Protein AF-A0A915P1N7-F1 (afdb_monomer_lite)

Foldseek 3Di:
DVVLVVCVVVVLVCCVVLVQNANDVVHDDPVLVVLLVVLVVCCVVPVVSCVVPVSSVVSNVVNVVPPCCVVVVPDDD

Secondary structure (DSSP, 8-state):
-HHHHHHHHHHHHHHHHTSSSSSSTTSS-HHHHHHHHHHHHHHHH-HHHHTT-HHHHHHHHHHHHS-THHHHTT---

Sequence (77 aa):
LPCAERVFPLFVKLLAESGSGFFGSSGLTYVDFVLAEYFEAVRSIEPEVIGKYKELTDFVAKVYAEPMKTYLGTRTI

Structure (mmCIF, N/CA/C/O backbone):
data_AF-A0A915P1N7-F1
#
_entry.id   AF-A0A915P1N7-F1
#
loop_
_atom_site.group_PDB
_atom_site.id
_atom_site.type_symbol
_atom_site.label_atom_id
_atom_site.label_alt_id
_atom_site.label_comp_id
_atom_site.label_asym_id
_atom_site.label_entity_id
_atom_site.label_seq_id
_atom_site.pdbx_PDB_ins_code
_atom_site.Cartn_x
_atom_site.Cartn_y
_atom_site.Cartn_z
_atom_site.occupancy
_atom_site.B_iso_or_equiv
_atom_site.auth_seq_id
_atom_site.auth_comp_id
_atom_site.auth_asym_id
_atom_site.auth_atom_id
_atom_site.pdbx_PDB_model_num
ATOM 1 N N . LEU A 1 1 ? 16.322 -0.916 -5.266 1.00 79.81 1 LEU A N 1
ATOM 2 C CA . LEU A 1 1 ? 16.115 0.556 -5.296 1.00 79.81 1 LEU A CA 1
ATOM 3 C C . LEU A 1 1 ? 16.294 1.115 -3.884 1.00 79.81 1 LEU A C 1
ATOM 5 O O . LEU A 1 1 ? 15.413 0.898 -3.058 1.00 79.81 1 LEU A O 1
ATOM 9 N N . PRO A 1 2 ? 17.400 1.823 -3.587 1.00 83.50 2 PRO A N 1
ATOM 10 C CA . PRO A 1 2 ? 17.744 2.209 -2.211 1.00 83.50 2 PRO A CA 1
ATOM 11 C C . PRO A 1 2 ? 16.680 3.064 -1.507 1.00 83.50 2 PRO A C 1
ATOM 13 O O . PRO A 1 2 ? 16.462 2.937 -0.307 1.00 83.50 2 PRO A O 1
ATOM 16 N N . CYS A 1 3 ? 15.980 3.925 -2.255 1.00 87.44 3 CYS A N 1
ATOM 17 C CA . CYS A 1 3 ? 14.906 4.744 -1.694 1.00 87.44 3 CYS A CA 1
ATOM 18 C C . CYS A 1 3 ? 13.696 3.891 -1.276 1.00 87.44 3 CYS A C 1
ATOM 20 O O . CYS A 1 3 ? 13.212 4.028 -0.156 1.00 87.44 3 CYS A O 1
ATOM 22 N N . ALA A 1 4 ? 13.254 2.966 -2.135 1.00 87.50 4 A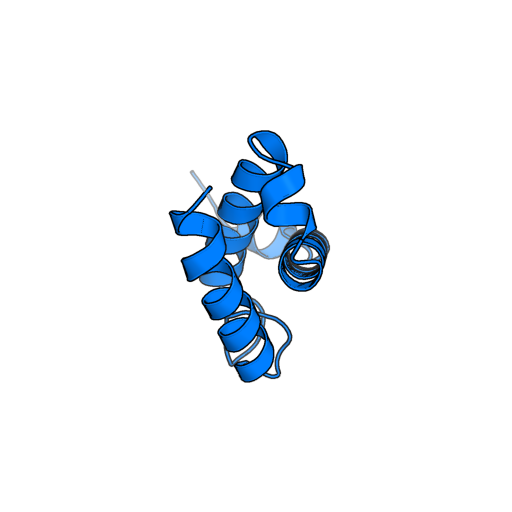LA A N 1
ATOM 23 C CA . ALA A 1 4 ? 12.137 2.070 -1.838 1.00 87.50 4 ALA A CA 1
ATOM 24 C C . ALA A 1 4 ? 12.440 1.171 -0.631 1.00 87.50 4 ALA A C 1
ATOM 26 O O . ALA A 1 4 ? 11.623 1.069 0.277 1.00 87.50 4 ALA A O 1
ATOM 27 N N . GLU A 1 5 ? 13.654 0.619 -0.559 1.00 87.94 5 GLU A N 1
ATOM 28 C CA . GLU A 1 5 ? 14.086 -0.236 0.557 1.00 87.94 5 GLU A CA 1
ATOM 29 C C . GLU A 1 5 ? 14.110 0.500 1.905 1.00 87.94 5 GLU A C 1
ATOM 31 O O . GLU A 1 5 ? 13.929 -0.121 2.950 1.00 87.94 5 GLU A O 1
ATOM 36 N N . ARG A 1 6 ? 14.269 1.829 1.892 1.00 91.31 6 ARG A N 1
ATOM 37 C CA . ARG A 1 6 ? 14.195 2.671 3.093 1.00 91.31 6 ARG A CA 1
ATOM 38 C C . ARG A 1 6 ? 12.770 3.112 3.432 1.00 91.31 6 ARG A C 1
ATOM 40 O O . ARG A 1 6 ? 12.434 3.229 4.606 1.00 91.31 6 ARG A O 1
ATOM 47 N N . VAL A 1 7 ? 11.954 3.414 2.422 1.00 94.44 7 VAL A N 1
ATOM 48 C CA . VAL A 1 7 ? 10.647 4.068 2.601 1.00 94.44 7 VAL A CA 1
ATOM 49 C C . VAL A 1 7 ? 9.505 3.061 2.742 1.00 94.44 7 VAL A C 1
ATOM 51 O O . VAL A 1 7 ? 8.614 3.269 3.560 1.00 94.44 7 VAL A O 1
ATOM 54 N N . PHE A 1 8 ? 9.520 1.949 2.006 1.00 96.1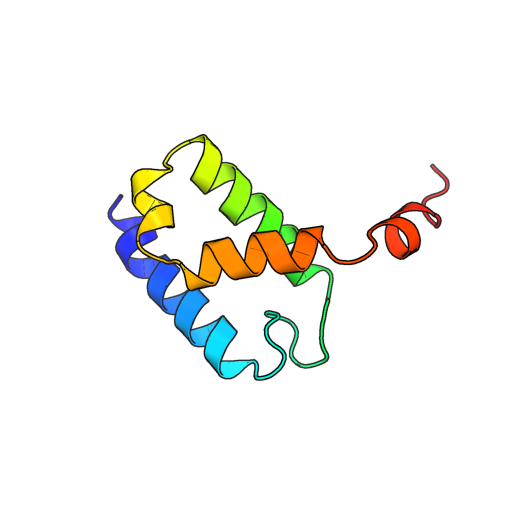9 8 PHE A N 1
ATOM 55 C CA . PHE A 1 8 ? 8.439 0.955 2.050 1.00 96.19 8 PHE A CA 1
ATOM 56 C C . PHE A 1 8 ? 8.249 0.315 3.431 1.00 96.19 8 PHE A C 1
ATOM 58 O O . PHE A 1 8 ? 7.097 0.199 3.849 1.00 96.19 8 PHE A O 1
ATOM 65 N N . PRO A 1 9 ? 9.309 0.020 4.214 1.00 96.75 9 PRO A N 1
ATOM 66 C CA . PRO A 1 9 ? 9.137 -0.407 5.603 1.00 96.75 9 PRO A CA 1
ATOM 67 C C . PRO A 1 9 ? 8.354 0.595 6.466 1.00 96.75 9 PRO A C 1
ATOM 69 O O . PRO A 1 9 ? 7.634 0.189 7.376 1.00 96.75 9 PRO A O 1
ATOM 72 N N . LEU A 1 10 ? 8.457 1.900 6.182 1.00 96.38 10 LEU A N 1
ATOM 73 C CA . LEU A 1 10 ? 7.693 2.925 6.899 1.00 96.38 10 LEU A CA 1
ATOM 74 C C . LEU A 1 10 ? 6.207 2.852 6.544 1.00 96.38 10 LEU A C 1
ATOM 76 O O . LEU A 1 10 ? 5.374 2.938 7.438 1.00 96.38 10 LEU A O 1
ATOM 80 N N . PHE A 1 11 ? 5.868 2.639 5.271 1.00 96.44 11 PHE A N 1
ATOM 81 C CA . PHE A 1 11 ? 4.476 2.436 4.861 1.00 96.44 11 PHE A CA 1
ATOM 82 C C . PHE A 1 11 ? 3.882 1.160 5.456 1.00 96.44 11 PHE A C 1
ATOM 84 O O . PHE A 1 11 ? 2.756 1.197 5.939 1.00 96.44 11 PHE A O 1
ATOM 91 N N . VAL A 1 12 ? 4.640 0.060 5.496 1.00 96.75 12 VAL A N 1
ATOM 92 C CA . VAL A 1 12 ? 4.198 -1.175 6.166 1.00 96.75 12 VAL A CA 1
ATOM 93 C C . VAL A 1 12 ? 3.907 -0.910 7.643 1.00 96.75 12 VAL A C 1
ATOM 95 O O . VAL A 1 12 ? 2.854 -1.299 8.147 1.00 96.75 12 VAL A O 1
ATOM 98 N N . LYS A 1 13 ? 4.798 -0.181 8.326 1.00 96.19 13 LYS A N 1
ATOM 99 C CA . LYS A 1 13 ? 4.598 0.207 9.724 1.00 96.19 13 LYS A CA 1
ATOM 100 C C . LYS A 1 13 ? 3.347 1.076 9.910 1.00 96.19 13 LYS A C 1
ATOM 102 O O . LYS A 1 13 ? 2.537 0.770 10.776 1.00 96.19 13 LYS A O 1
ATOM 107 N N . LEU A 1 14 ? 3.162 2.110 9.089 1.00 94.69 14 LEU A N 1
ATOM 108 C CA . LEU A 1 14 ? 1.994 3.000 9.164 1.00 94.69 14 LEU A CA 1
ATOM 109 C C . LEU A 1 14 ? 0.680 2.256 8.888 1.00 94.69 14 LEU A C 1
ATOM 111 O O . LEU A 1 14 ? -0.315 2.481 9.574 1.00 94.69 14 LEU A O 1
ATOM 115 N N . LEU A 1 15 ? 0.680 1.343 7.915 1.00 95.44 15 LEU A N 1
ATOM 116 C CA . LEU A 1 15 ? -0.480 0.510 7.614 1.00 95.44 15 LEU A CA 1
ATOM 117 C C . LEU A 1 15 ? -0.830 -0.396 8.800 1.00 95.44 15 LEU A C 1
ATOM 119 O O . LEU A 1 15 ? -2.004 -0.521 9.140 1.00 95.44 15 LEU A O 1
ATOM 123 N N . ALA A 1 16 ? 0.172 -0.986 9.457 1.00 94.06 16 ALA A N 1
ATOM 124 C CA . ALA A 1 16 ? -0.035 -1.794 10.656 1.00 94.06 16 ALA A CA 1
ATOM 125 C C . ALA A 1 16 ? -0.562 -0.959 11.840 1.00 94.06 16 ALA A C 1
ATOM 127 O O . ALA A 1 16 ? -1.462 -1.403 12.551 1.00 94.06 16 ALA A O 1
ATOM 128 N N . GLU A 1 17 ? -0.048 0.260 12.026 1.00 93.62 17 GLU A N 1
ATOM 129 C CA . GLU A 1 17 ? -0.470 1.181 13.094 1.00 93.62 17 GLU A CA 1
ATOM 130 C C . GLU A 1 17 ? -1.903 1.704 12.916 1.00 93.62 17 GLU A C 1
ATOM 132 O O . GLU A 1 17 ? -2.553 2.042 13.904 1.00 93.62 17 GLU A O 1
ATOM 137 N N . SER A 1 18 ? -2.424 1.739 11.685 1.00 90.31 18 SER A N 1
ATOM 138 C CA . SER A 1 18 ? -3.784 2.217 11.402 1.00 90.31 18 SER A CA 1
ATOM 139 C C . SER A 1 18 ? -4.891 1.417 12.102 1.00 90.31 18 SER A C 1
ATOM 141 O O . SER A 1 18 ? -5.956 1.963 12.387 1.00 90.31 18 SER A O 1
ATOM 143 N N . GLY A 1 19 ? -4.686 0.111 12.316 1.00 84.06 19 GLY A N 1
ATOM 144 C CA . GLY A 1 19 ? -5.689 -0.826 12.834 1.00 84.06 19 GLY A CA 1
ATOM 145 C C . GLY A 1 19 ? -6.913 -1.078 11.933 1.00 84.06 19 GLY A C 1
ATOM 146 O O . GLY A 1 19 ? -7.609 -2.071 12.130 1.00 84.06 19 GLY A O 1
ATOM 147 N N . SER A 1 20 ? -7.178 -0.234 10.928 1.00 86.19 20 SER A N 1
ATOM 148 C CA . SER A 1 20 ? -8.308 -0.351 9.988 1.00 86.19 20 SER A CA 1
ATOM 149 C C . SER A 1 20 ? -7.984 -1.237 8.773 1.00 86.19 20 SER A C 1
ATOM 151 O O . SER A 1 20 ? -8.869 -1.667 8.021 1.00 86.19 20 SER A O 1
ATOM 153 N N . GLY A 1 21 ? -6.693 -1.512 8.560 1.00 88.88 21 GLY A N 1
ATOM 154 C CA . GLY A 1 21 ? -6.179 -2.142 7.346 1.00 88.88 21 GLY A CA 1
ATOM 155 C C . GLY A 1 21 ? -6.298 -1.239 6.113 1.00 88.88 21 GLY A C 1
ATOM 156 O O . GLY A 1 21 ? -6.394 -1.761 5.003 1.00 88.88 21 GLY A O 1
ATOM 157 N N . PHE A 1 22 ? -6.354 0.074 6.333 1.00 92.56 22 PHE A N 1
ATOM 158 C CA . PHE A 1 22 ? -6.236 1.173 5.377 1.00 92.56 22 PHE A CA 1
ATOM 159 C C . PHE A 1 22 ? -5.318 2.224 6.021 1.00 92.56 22 PHE A C 1
ATOM 161 O O . PHE A 1 22 ? -5.198 2.271 7.236 1.00 92.56 22 PHE A O 1
ATOM 168 N N . PHE A 1 23 ? -4.668 3.092 5.261 1.00 92.81 23 PHE A N 1
ATOM 169 C CA . PHE A 1 23 ? -3.888 4.195 5.828 1.00 92.81 23 PHE A CA 1
ATOM 170 C C . PHE A 1 23 ? -4.771 5.251 6.508 1.00 92.81 23 PHE A C 1
ATOM 172 O O . PHE A 1 23 ? -4.305 5.958 7.403 1.00 92.81 23 PHE A O 1
ATOM 179 N N . GLY A 1 24 ? -6.047 5.348 6.125 1.00 84.81 24 GLY A N 1
ATOM 180 C CA . GLY A 1 24 ? -7.043 6.115 6.865 1.00 84.81 24 GLY A CA 1
ATOM 181 C C . GLY A 1 24 ? -7.388 5.472 8.214 1.00 84.81 24 GLY A C 1
ATOM 182 O O . GLY A 1 24 ? -7.823 4.320 8.288 1.00 84.81 24 GLY A O 1
ATOM 183 N N . SER A 1 25 ? -7.266 6.234 9.304 1.00 77.25 25 SER A N 1
ATOM 184 C CA . SER A 1 25 ? -7.589 5.761 10.661 1.00 77.25 25 SER A CA 1
ATOM 185 C C . SER A 1 25 ? -9.073 5.421 10.861 1.00 77.25 25 SER A C 1
ATOM 187 O O . SER A 1 25 ? -9.410 4.627 11.733 1.00 77.25 25 SER A O 1
ATOM 189 N N . SER A 1 26 ? -9.967 5.987 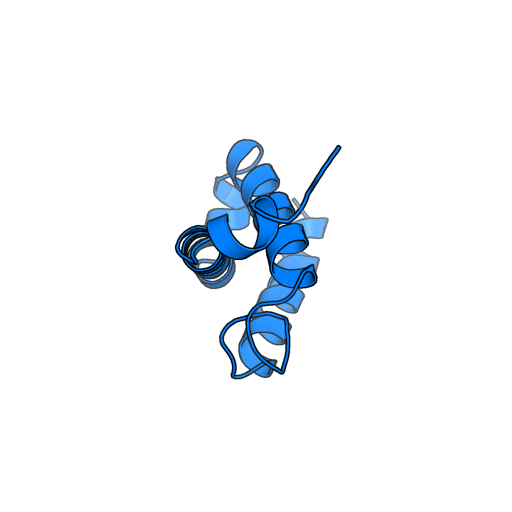10.046 1.00 82.75 26 SER A N 1
ATOM 190 C CA . SER A 1 26 ? -11.414 5.735 1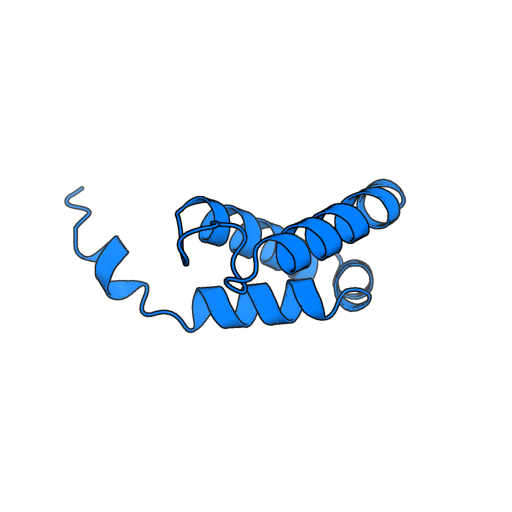0.077 1.00 82.75 26 SER A CA 1
ATOM 191 C C . SER A 1 26 ? -11.908 4.765 8.994 1.00 82.75 26 SER A C 1
ATOM 193 O O . SER A 1 26 ? -13.118 4.608 8.834 1.00 82.75 26 SER A O 1
ATOM 195 N N . GLY A 1 27 ? -11.003 4.112 8.255 1.00 85.31 27 GLY A N 1
ATOM 196 C CA . GLY A 1 27 ? -11.331 3.216 7.141 1.00 85.31 27 GLY A CA 1
ATOM 197 C C . GLY A 1 27 ? -10.809 3.732 5.799 1.00 85.31 27 GLY A C 1
ATOM 198 O O . GLY A 1 27 ? -9.822 4.460 5.762 1.00 85.31 27 GLY A O 1
ATOM 199 N N . LEU A 1 28 ? -11.464 3.341 4.701 1.00 88.25 28 LEU A N 1
ATOM 200 C CA . LEU A 1 28 ? -11.073 3.732 3.344 1.00 88.25 28 LEU A CA 1
ATOM 201 C C . LEU A 1 28 ? -11.249 5.242 3.129 1.00 88.25 28 LEU A C 1
ATOM 203 O O . LEU A 1 28 ? -12.340 5.790 3.299 1.00 88.25 28 LEU A O 1
ATOM 207 N N . THR A 1 29 ? -10.182 5.909 2.703 1.00 89.12 29 THR A N 1
ATOM 208 C CA . THR A 1 29 ? -10.142 7.346 2.420 1.00 89.12 29 THR A CA 1
ATOM 209 C C . THR A 1 29 ? -9.495 7.632 1.066 1.00 89.12 29 THR A C 1
ATOM 211 O O . THR A 1 29 ? -8.956 6.750 0.405 1.00 89.12 29 THR A O 1
ATOM 214 N N . TYR A 1 30 ? -9.495 8.902 0.648 1.00 86.94 30 TYR A N 1
ATOM 215 C CA . TYR A 1 30 ? -8.810 9.322 -0.578 1.00 86.94 30 TYR A CA 1
ATOM 216 C C . TYR A 1 30 ? -7.311 8.967 -0.591 1.00 86.94 30 TYR A C 1
ATOM 218 O O . TYR A 1 30 ? -6.774 8.605 -1.635 1.00 86.94 30 TYR A O 1
ATOM 226 N N . VAL A 1 31 ? -6.648 9.030 0.569 1.00 91.31 31 VAL A N 1
ATOM 227 C CA . VAL A 1 31 ? -5.220 8.698 0.707 1.00 91.31 31 VAL A CA 1
ATOM 228 C C . VAL A 1 31 ? -4.949 7.258 0.280 1.00 91.31 31 VAL A C 1
ATOM 230 O O . VAL A 1 31 ? -3.929 6.987 -0.349 1.00 91.31 31 VAL A O 1
ATOM 233 N N . ASP A 1 32 ? -5.883 6.352 0.560 1.00 92.88 32 ASP A N 1
ATOM 234 C CA . ASP A 1 32 ? -5.739 4.942 0.225 1.00 92.88 32 ASP A CA 1
ATOM 235 C C . ASP A 1 32 ? -5.718 4.705 -1.284 1.00 92.88 32 ASP A C 1
ATOM 237 O O . ASP A 1 32 ? -4.915 3.913 -1.765 1.00 92.88 32 ASP A O 1
ATOM 241 N N . PHE A 1 33 ? -6.527 5.444 -2.046 1.00 91.88 33 PHE A N 1
ATOM 242 C CA . PHE A 1 33 ? -6.509 5.368 -3.507 1.00 91.88 33 PHE A CA 1
ATOM 243 C C . PHE A 1 33 ? -5.204 5.908 -4.092 1.00 91.88 33 PHE A C 1
ATOM 245 O O . PHE A 1 33 ? -4.616 5.264 -4.956 1.00 91.88 33 PHE A O 1
ATOM 252 N N . VAL A 1 34 ? -4.712 7.045 -3.586 1.00 94.00 34 VAL A N 1
ATOM 253 C CA . VAL A 1 34 ? -3.437 7.629 -4.045 1.00 94.00 34 VAL A CA 1
ATOM 254 C C . VAL A 1 34 ? -2.277 6.668 -3.789 1.00 94.00 34 VAL A C 1
ATOM 256 O O . VAL A 1 34 ? -1.433 6.455 -4.659 1.00 94.00 34 VAL A O 1
ATOM 259 N N . LEU A 1 35 ? -2.233 6.069 -2.597 1.00 95.62 35 LEU A N 1
ATOM 260 C CA . LEU A 1 35 ? -1.190 5.109 -2.250 1.00 95.62 35 LEU A CA 1
ATOM 261 C C . LEU A 1 35 ? -1.341 3.801 -3.029 1.00 95.62 35 LEU A C 1
ATOM 263 O O . LEU A 1 35 ? -0.332 3.253 -3.466 1.00 95.62 35 LEU A O 1
ATOM 267 N N . ALA A 1 36 ? -2.567 3.324 -3.257 1.00 94.62 36 ALA A N 1
ATOM 268 C CA . ALA A 1 36 ? -2.803 2.129 -4.059 1.00 94.62 36 ALA A CA 1
ATOM 269 C C . ALA A 1 36 ? -2.338 2.321 -5.509 1.00 94.62 36 ALA A C 1
ATOM 271 O O . ALA A 1 36 ? -1.615 1.470 -6.021 1.00 94.62 36 ALA A O 1
ATOM 272 N N . GLU A 1 37 ? -2.655 3.457 -6.139 1.00 94.56 37 G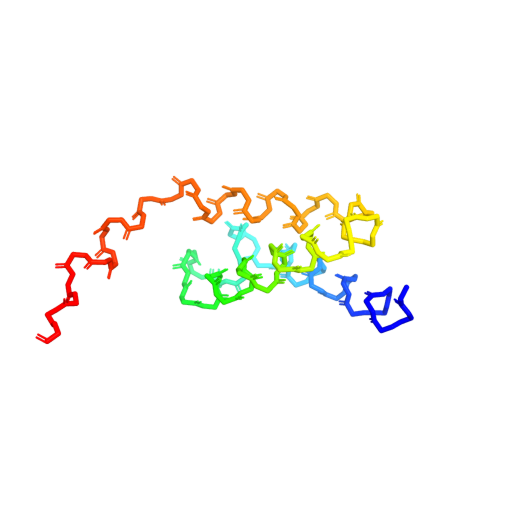LU A N 1
ATOM 273 C CA . GLU A 1 37 ? -2.159 3.787 -7.482 1.00 94.56 37 GLU A CA 1
ATOM 274 C C . GLU A 1 37 ? -0.633 3.904 -7.520 1.00 94.56 37 GLU A C 1
ATOM 276 O O . GLU A 1 37 ? 0.007 3.379 -8.432 1.00 94.56 37 GLU A O 1
ATOM 281 N N . TYR A 1 38 ? -0.029 4.549 -6.519 1.00 95.44 38 TYR A N 1
ATOM 282 C CA . TYR A 1 38 ? 1.426 4.649 -6.424 1.00 95.44 38 TYR A CA 1
ATOM 283 C C . TYR A 1 38 ? 2.088 3.268 -6.329 1.00 95.44 38 TYR A C 1
ATOM 285 O O . TYR A 1 38 ? 3.025 2.973 -7.074 1.00 95.44 38 TYR A O 1
ATOM 293 N N . PHE A 1 39 ? 1.600 2.403 -5.441 1.00 96.00 39 PHE A N 1
ATOM 294 C CA . PHE A 1 39 ? 2.134 1.054 -5.273 1.00 96.00 39 PHE A CA 1
ATOM 295 C C . PHE A 1 39 ? 1.889 0.177 -6.500 1.00 96.00 39 PHE A C 1
ATOM 297 O O . PHE A 1 39 ? 2.772 -0.594 -6.875 1.00 96.00 39 PHE A O 1
ATOM 304 N N . GLU A 1 40 ? 0.751 0.334 -7.172 1.00 94.44 40 GLU A N 1
ATOM 305 C CA . GLU A 1 40 ? 0.466 -0.354 -8.430 1.00 94.44 40 GLU A CA 1
ATOM 306 C C . GLU A 1 40 ? 1.420 0.089 -9.548 1.00 94.44 40 GLU A C 1
ATOM 308 O O . GLU A 1 40 ? 1.973 -0.750 -10.262 1.00 94.44 40 GLU A O 1
ATOM 313 N N . ALA A 1 41 ? 1.702 1.390 -9.654 1.00 94.19 41 ALA A N 1
ATOM 314 C CA . ALA A 1 41 ? 2.689 1.904 -10.598 1.00 94.19 41 ALA A CA 1
ATOM 315 C C . ALA A 1 41 ? 4.085 1.329 -10.315 1.00 94.19 41 ALA A C 1
ATOM 317 O O . ALA A 1 41 ? 4.767 0.874 -11.234 1.00 94.19 41 ALA A O 1
ATOM 318 N N . VAL A 1 42 ? 4.495 1.269 -9.042 1.00 94.44 42 VAL A N 1
ATOM 319 C CA . VAL A 1 42 ? 5.761 0.621 -8.671 1.00 94.44 42 VAL A CA 1
ATOM 320 C C . VAL A 1 42 ? 5.731 -0.866 -9.013 1.00 94.44 42 VAL A C 1
ATOM 322 O O . VAL A 1 42 ? 6.716 -1.368 -9.539 1.00 94.44 42 VAL A O 1
ATOM 325 N N . ARG A 1 43 ? 4.621 -1.575 -8.786 1.00 93.69 43 ARG A N 1
ATOM 326 C CA . ARG A 1 43 ? 4.484 -2.989 -9.165 1.00 93.69 43 ARG A CA 1
ATOM 327 C C . ARG A 1 43 ? 4.649 -3.206 -10.666 1.00 93.69 43 ARG A C 1
ATOM 329 O O . ARG A 1 43 ? 5.260 -4.193 -11.062 1.00 93.69 43 ARG A O 1
ATOM 336 N N . SER A 1 44 ? 4.139 -2.289 -11.485 1.00 94.06 44 SER A N 1
ATOM 337 C CA . SER A 1 44 ? 4.260 -2.362 -12.942 1.00 94.06 44 SER A CA 1
ATOM 338 C C . SER A 1 44 ? 5.680 -2.098 -13.450 1.00 94.06 44 SER A C 1
ATOM 340 O O . SER A 1 44 ? 6.041 -2.636 -14.494 1.00 94.06 44 SER A O 1
ATOM 342 N N . ILE A 1 45 ? 6.453 -1.243 -12.776 1.00 94.50 45 ILE A N 1
ATOM 343 C CA . ILE A 1 45 ? 7.791 -0.829 -13.237 1.00 94.50 45 ILE A CA 1
ATOM 344 C C . ILE A 1 45 ? 8.885 -1.688 -12.584 1.00 94.50 45 ILE A C 1
ATOM 346 O O . ILE A 1 45 ? 9.844 -2.078 -13.240 1.00 94.50 45 ILE A O 1
ATOM 350 N N . GLU A 1 46 ? 8.729 -2.002 -11.299 1.00 93.19 46 GLU A N 1
ATOM 351 C CA . GLU A 1 46 ? 9.725 -2.629 -10.422 1.00 93.19 46 GLU A CA 1
ATOM 352 C C . GLU A 1 46 ? 9.083 -3.743 -9.560 1.00 93.19 46 GLU A C 1
ATOM 354 O O . GLU A 1 46 ? 9.062 -3.658 -8.321 1.00 93.19 46 GLU A O 1
ATOM 359 N N . PRO A 1 47 ? 8.538 -4.810 -10.176 1.00 93.25 47 PRO A N 1
ATOM 360 C CA . PRO A 1 47 ? 7.764 -5.838 -9.473 1.00 93.25 47 PRO A CA 1
ATOM 361 C C . PRO A 1 47 ? 8.557 -6.539 -8.361 1.00 93.25 47 PRO A C 1
ATOM 363 O O . PRO A 1 47 ? 8.008 -6.837 -7.301 1.00 93.25 47 PRO A O 1
ATOM 366 N N . GLU A 1 48 ? 9.861 -6.751 -8.558 1.00 93.38 48 GLU A N 1
ATOM 367 C CA . GLU A 1 48 ? 10.727 -7.401 -7.566 1.00 93.38 48 GLU A CA 1
ATOM 368 C C . GLU A 1 48 ? 10.965 -6.547 -6.316 1.00 93.38 48 GLU A C 1
ATOM 370 O O . GLU A 1 48 ? 11.262 -7.077 -5.245 1.00 93.38 48 GLU A O 1
ATOM 375 N N . VAL A 1 49 ? 10.849 -5.221 -6.426 1.00 93.69 49 VAL A N 1
ATOM 376 C CA . VAL A 1 49 ? 11.066 -4.314 -5.294 1.00 93.69 49 VAL A CA 1
ATOM 377 C C . VAL A 1 49 ? 9.857 -4.331 -4.374 1.00 93.69 49 VAL A C 1
ATOM 379 O O . VAL A 1 49 ? 10.011 -4.550 -3.172 1.00 93.69 49 VAL A O 1
ATOM 382 N N . ILE A 1 50 ? 8.656 -4.130 -4.924 1.00 94.62 50 ILE A N 1
ATOM 383 C CA . ILE A 1 50 ? 7.434 -4.127 -4.114 1.00 94.62 50 ILE A CA 1
ATOM 384 C C . ILE A 1 50 ? 7.015 -5.535 -3.683 1.00 94.62 50 ILE A C 1
ATOM 386 O O . ILE A 1 50 ? 6.455 -5.692 -2.603 1.00 94.62 50 ILE A O 1
ATOM 390 N N . GLY A 1 51 ? 7.360 -6.571 -4.457 1.00 93.88 51 GLY A N 1
ATOM 391 C CA . GLY A 1 51 ? 7.071 -7.969 -4.121 1.00 93.88 51 GLY A CA 1
ATOM 392 C C . GLY A 1 51 ? 7.700 -8.450 -2.806 1.00 93.88 51 GLY A C 1
ATOM 393 O O . GLY A 1 51 ? 7.237 -9.433 -2.235 1.00 93.88 51 GLY A O 1
ATOM 394 N N . LYS A 1 52 ? 8.706 -7.737 -2.279 1.00 95.81 52 LYS A N 1
ATOM 395 C CA . LYS A 1 52 ? 9.287 -7.982 -0.945 1.00 95.81 52 LYS A CA 1
ATOM 396 C C . LYS A 1 52 ? 8.360 -7.571 0.210 1.00 95.81 52 LYS A C 1
ATOM 398 O O . LYS A 1 52 ? 8.617 -7.956 1.345 1.00 95.81 52 LYS A O 1
ATOM 403 N N . TYR A 1 53 ? 7.316 -6.789 -0.068 1.00 96.38 53 TYR A N 1
ATOM 404 C CA . TYR A 1 53 ? 6.421 -6.177 0.917 1.00 96.38 53 TYR A CA 1
ATOM 405 C C . TYR A 1 53 ? 4.977 -6.597 0.635 1.00 96.38 53 TYR A C 1
ATOM 407 O O . TYR A 1 53 ? 4.186 -5.844 0.055 1.00 96.38 53 TYR A O 1
ATOM 415 N N . LYS A 1 54 ? 4.638 -7.830 1.025 1.00 96.00 54 LYS A N 1
ATOM 416 C CA . LYS A 1 54 ? 3.329 -8.435 0.739 1.00 96.00 54 LYS A CA 1
ATOM 417 C C . LYS A 1 54 ? 2.175 -7.574 1.260 1.00 96.00 54 LYS A C 1
ATOM 419 O O . LYS A 1 54 ? 1.153 -7.457 0.592 1.00 96.00 54 LYS A O 1
ATOM 424 N N . GLU A 1 55 ? 2.362 -6.918 2.399 1.00 96.31 55 GLU A N 1
ATOM 425 C CA . GLU A 1 55 ? 1.390 -6.031 3.038 1.00 96.31 55 GLU A CA 1
ATOM 426 C C . GLU A 1 55 ? 0.952 -4.893 2.111 1.00 96.31 55 GLU A C 1
ATOM 428 O O . GLU A 1 55 ? -0.231 -4.564 2.055 1.00 96.31 55 GLU A O 1
ATOM 433 N N . LEU A 1 56 ? 1.885 -4.325 1.339 1.00 96.56 56 LEU A N 1
ATOM 434 C CA . LEU A 1 56 ? 1.578 -3.255 0.390 1.00 96.56 56 LEU A CA 1
ATOM 435 C C . LEU A 1 56 ? 0.813 -3.798 -0.819 1.00 96.56 56 LEU A C 1
ATOM 437 O O . LEU A 1 56 ? -0.129 -3.165 -1.289 1.00 96.56 56 LEU A O 1
ATOM 441 N N . THR A 1 57 ? 1.163 -4.994 -1.298 1.00 95.94 57 THR A N 1
ATOM 442 C CA . THR A 1 57 ? 0.439 -5.629 -2.411 1.00 95.94 57 THR A CA 1
ATOM 443 C C . THR A 1 57 ? -0.964 -6.098 -2.016 1.00 95.94 57 THR A C 1
ATOM 445 O O . THR A 1 57 ? -1.902 -5.954 -2.799 1.00 95.94 57 THR A O 1
ATOM 448 N N . ASP A 1 58 ? -1.133 -6.592 -0.788 1.00 95.62 58 ASP A N 1
ATOM 449 C CA . ASP A 1 58 ? -2.434 -6.971 -0.232 1.00 95.62 58 ASP A CA 1
ATOM 450 C C . ASP A 1 58 ? -3.310 -5.730 -0.023 1.00 95.62 58 ASP A C 1
ATOM 452 O O . ASP A 1 58 ? -4.502 -5.749 -0.330 1.00 95.62 58 ASP A O 1
ATOM 456 N N . PHE A 1 59 ? -2.713 -4.632 0.448 1.00 95.81 59 PHE A N 1
ATOM 457 C CA . PHE A 1 59 ? -3.383 -3.342 0.572 1.00 95.81 59 PHE A CA 1
ATOM 458 C C . PHE A 1 59 ? -3.932 -2.848 -0.774 1.00 95.81 59 PHE A C 1
ATOM 460 O O . PHE A 1 59 ? -5.107 -2.491 -0.847 1.00 95.81 59 PHE A O 1
ATOM 467 N N . VAL A 1 60 ? -3.131 -2.890 -1.845 1.00 94.94 60 VAL A N 1
ATOM 468 C CA . VAL A 1 60 ? -3.581 -2.509 -3.199 1.00 94.94 60 VAL A CA 1
ATOM 469 C C . VAL A 1 60 ? -4.786 -3.348 -3.628 1.00 94.94 60 VAL A C 1
ATOM 471 O O . VAL A 1 60 ? -5.802 -2.805 -4.063 1.00 94.94 60 VAL A O 1
ATOM 474 N N . ALA A 1 61 ? -4.704 -4.672 -3.460 1.00 93.00 61 ALA A N 1
ATOM 475 C CA . ALA A 1 61 ? -5.801 -5.574 -3.800 1.00 93.00 61 ALA A CA 1
ATOM 476 C C . ALA A 1 61 ? -7.074 -5.257 -2.998 1.00 93.00 61 ALA A C 1
ATOM 478 O O . ALA A 1 61 ? -8.170 -5.261 -3.558 1.00 93.00 61 ALA A O 1
ATOM 479 N N . LYS A 1 62 ? -6.930 -4.937 -1.707 1.00 92.50 62 LYS A N 1
ATOM 480 C CA . LYS A 1 62 ? -8.045 -4.552 -0.836 1.00 92.50 62 LYS A CA 1
ATOM 481 C C . LYS A 1 62 ? -8.698 -3.247 -1.295 1.00 92.50 62 LYS A C 1
ATOM 483 O O . LYS A 1 62 ? -9.914 -3.216 -1.436 1.00 92.50 62 LYS A O 1
ATOM 488 N N . VAL A 1 63 ? -7.917 -2.203 -1.580 1.00 92.06 63 VAL A N 1
ATOM 489 C CA . VAL A 1 63 ? -8.447 -0.908 -2.050 1.00 92.06 63 VAL A CA 1
ATOM 490 C C . VAL A 1 63 ? -9.208 -1.054 -3.370 1.00 92.06 63 VAL A C 1
ATOM 492 O O . VAL A 1 63 ? -10.278 -0.470 -3.516 1.00 92.06 63 VAL A O 1
ATOM 495 N N . TYR A 1 64 ? -8.713 -1.862 -4.313 1.00 87.94 64 TYR A N 1
ATOM 496 C CA . TYR A 1 64 ? -9.401 -2.084 -5.593 1.00 87.94 64 TYR A CA 1
ATOM 497 C C . TYR A 1 64 ? -10.584 -3.058 -5.525 1.00 87.94 64 TYR A C 1
ATOM 499 O O . TYR A 1 64 ? -11.417 -3.058 -6.434 1.00 87.94 64 TYR A O 1
ATOM 507 N N . ALA A 1 65 ? -10.683 -3.877 -4.476 1.00 87.62 65 ALA A N 1
ATOM 508 C CA . ALA A 1 65 ? -11.852 -4.719 -4.234 1.00 87.62 65 ALA A CA 1
ATOM 509 C C . ALA A 1 65 ? -13.049 -3.916 -3.694 1.00 87.62 65 ALA A C 1
ATOM 511 O O . ALA A 1 65 ? -14.197 -4.331 -3.874 1.00 87.62 65 ALA A O 1
ATOM 512 N N . GLU A 1 66 ? -12.797 -2.769 -3.058 1.00 79.94 66 GLU A N 1
ATOM 513 C CA . GLU A 1 66 ? -13.855 -1.880 -2.587 1.00 79.94 66 GLU A CA 1
ATOM 514 C C . GLU A 1 66 ? -14.631 -1.285 -3.776 1.00 79.94 66 GLU A C 1
ATOM 516 O O . GLU A 1 66 ? -14.042 -0.921 -4.801 1.00 79.94 66 GLU A O 1
ATOM 521 N N . PRO A 1 67 ? -15.970 -1.166 -3.690 1.00 66.31 67 PRO A N 1
ATOM 522 C CA . PRO A 1 67 ? -16.777 -0.661 -4.787 1.00 66.31 67 PRO A CA 1
ATOM 523 C C . PRO A 1 67 ? -16.461 0.816 -5.063 1.00 66.31 67 PRO A C 1
ATOM 525 O O . PRO A 1 67 ? -17.086 1.732 -4.536 1.00 66.31 67 PRO A O 1
ATOM 528 N N . MET A 1 68 ? -15.552 1.052 -6.009 1.00 60.84 68 MET A N 1
ATOM 529 C CA . MET A 1 68 ? -15.195 2.379 -6.531 1.00 60.84 68 MET A CA 1
ATOM 530 C C . MET A 1 68 ? -16.397 3.124 -7.156 1.00 60.84 68 MET A C 1
ATOM 532 O O . MET A 1 68 ? -16.361 4.335 -7.383 1.00 60.84 68 MET A O 1
ATOM 536 N N . LYS A 1 69 ? -17.502 2.400 -7.395 1.00 51.09 69 LYS A N 1
ATOM 537 C CA . LYS A 1 69 ? -18.766 2.892 -7.962 1.00 51.09 69 LYS A CA 1
ATOM 538 C C . LYS A 1 69 ? -19.412 4.008 -7.136 1.00 51.09 69 LYS A C 1
ATOM 540 O O . LYS A 1 69 ? -20.020 4.895 -7.728 1.00 51.09 69 LYS A O 1
ATOM 545 N N . THR A 1 70 ? -19.253 4.020 -5.813 1.00 52.09 70 THR A N 1
ATOM 546 C CA . THR A 1 70 ? -19.827 5.078 -4.958 1.00 52.09 70 THR A CA 1
ATOM 547 C C . THR A 1 70 ? -19.078 6.408 -5.089 1.00 52.09 70 THR A C 1
ATOM 549 O O . THR A 1 70 ? -19.683 7.460 -4.916 1.00 52.09 70 THR A O 1
ATOM 552 N N . TYR A 1 71 ? -17.785 6.374 -5.440 1.00 52.66 71 TYR A N 1
ATOM 553 C CA . TYR A 1 71 ? -16.939 7.565 -5.610 1.00 52.66 71 TYR A CA 1
ATOM 554 C C . TYR A 1 71 ? -16.929 8.116 -7.044 1.00 52.66 71 TYR A C 1
ATOM 556 O O . TYR A 1 71 ? -16.754 9.318 -7.240 1.00 52.66 71 TYR A O 1
ATOM 564 N N . LEU A 1 72 ? -17.118 7.258 -8.053 1.00 51.88 72 LEU A N 1
ATOM 565 C CA . LEU A 1 72 ? -17.169 7.670 -9.463 1.00 51.88 72 LEU A CA 1
ATOM 566 C C . LEU A 1 72 ? -18.566 8.131 -9.908 1.00 51.88 72 LEU A C 1
ATOM 568 O O . LEU A 1 72 ? -18.665 8.950 -10.817 1.00 51.88 72 LEU A O 1
ATOM 572 N N . GLY A 1 73 ? -19.638 7.657 -9.262 1.00 49.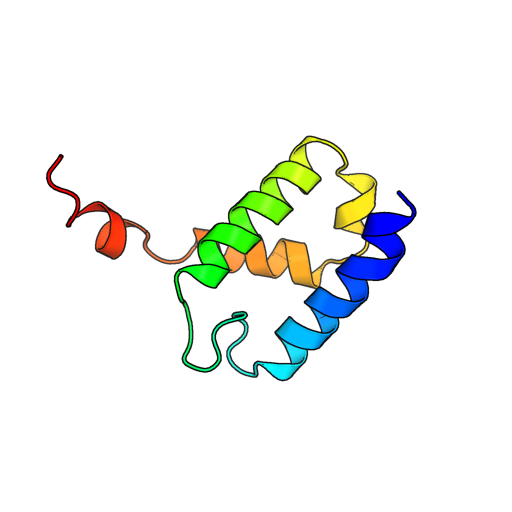16 73 GLY A N 1
ATOM 573 C CA . GLY A 1 73 ? -21.022 8.014 -9.606 1.00 49.16 73 GLY A CA 1
ATOM 574 C C . GLY A 1 73 ? -21.416 9.472 -9.328 1.00 49.16 73 GLY A C 1
ATOM 575 O O . GLY A 1 73 ? -22.455 9.916 -9.804 1.00 49.16 73 GLY A O 1
ATOM 576 N N . THR A 1 74 ? -20.600 10.224 -8.585 1.00 50.66 74 THR A N 1
ATOM 577 C CA . THR A 1 74 ? -20.856 11.622 -8.181 1.00 50.66 74 THR A CA 1
ATOM 578 C C . THR A 1 74 ? -20.033 12.653 -8.952 1.00 50.66 74 THR A C 1
ATOM 580 O O . THR A 1 74 ? -20.166 13.850 -8.698 1.00 50.66 74 THR A O 1
ATOM 583 N N . ARG A 1 75 ? -19.179 12.230 -9.893 1.00 49.38 75 ARG A N 1
ATOM 584 C CA . ARG A 1 75 ? -18.413 13.157 -10.735 1.00 49.38 75 ARG A CA 1
ATOM 585 C C . ARG A 1 75 ? -19.222 13.520 -11.981 1.00 49.38 75 ARG A C 1
ATOM 587 O O . ARG A 1 75 ? -19.070 12.897 -13.026 1.00 49.38 75 ARG A O 1
ATOM 594 N N . THR A 1 76 ? -20.070 14.539 -11.867 1.00 37.50 76 THR A N 1
ATOM 595 C CA . THR A 1 76 ? -20.496 15.313 -13.041 1.00 37.50 76 THR A CA 1
ATOM 596 C C . THR A 1 76 ? -19.284 16.116 -13.515 1.00 37.50 76 THR A C 1
ATOM 598 O O . THR A 1 76 ? -18.737 16.898 -12.736 1.00 37.50 76 THR A O 1
ATOM 601 N N . ILE A 1 77 ? -18.833 15.858 -14.745 1.00 43.19 77 ILE A N 1
ATOM 602 C CA . ILE A 1 77 ? -17.840 16.676 -15.462 1.00 43.19 77 ILE A CA 1
ATOM 603 C C . ILE A 1 77 ? -18.569 17.867 -16.080 1.00 43.19 77 ILE A C 1
ATOM 605 O O . ILE A 1 77 ? -19.674 17.633 -16.624 1.00 43.19 77 ILE A O 1
#

InterPro domains:
  IPR004046 Glutathione S-transferase, C-terminal [PF14497] (5-72)
  IPR036282 Glutathione S-transferase, C-terminal domain superfamily [SSF47616] (5-75)

Organism: NCBI:txid298350

Radius of gyration: 13.25 Å; chains: 1; bounding box: 39×25×29 Å

pLDDT: mean 86.14, std 15.09, range [37.5, 96.75]